Protein AF-A0A9W8ALZ7-F1 (afdb_monomer)

Structure (mmCIF, N/CA/C/O backbone):
data_AF-A0A9W8ALZ7-F1
#
_entry.id   AF-A0A9W8ALZ7-F1
#
loop_
_atom_site.group_PDB
_atom_site.id
_atom_site.type_symbol
_atom_site.label_atom_id
_atom_site.label_alt_id
_atom_site.label_comp_id
_atom_site.label_asym_id
_atom_site.label_entity_id
_atom_site.label_seq_id
_atom_site.pdbx_PDB_ins_code
_atom_site.Cartn_x
_atom_site.Cartn_y
_atom_site.Cartn_z
_atom_site.occupancy
_atom_site.B_iso_or_equiv
_atom_site.auth_seq_id
_atom_site.auth_comp_id
_atom_site.auth_asym_id
_atom_site.auth_atom_id
_atom_site.pdbx_PDB_model_num
ATOM 1 N N . MET A 1 1 ? 30.898 -15.264 -24.033 1.00 39.59 1 MET A N 1
ATOM 2 C CA . MET A 1 1 ? 31.030 -13.792 -23.989 1.00 39.59 1 MET A CA 1
ATOM 3 C C . MET A 1 1 ? 29.997 -13.275 -23.006 1.00 39.59 1 MET A C 1
ATOM 5 O O . MET A 1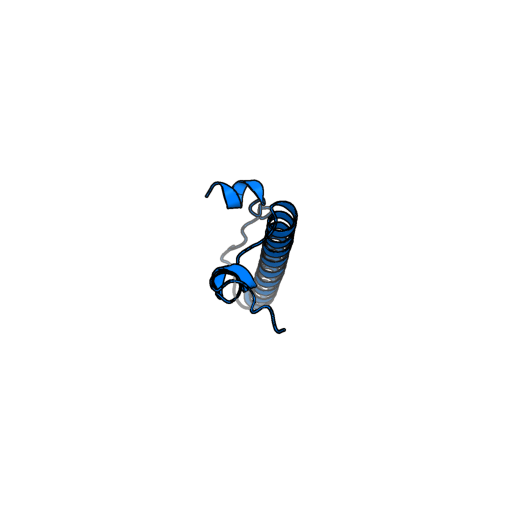 1 ? 28.821 -13.523 -23.224 1.00 39.59 1 MET A O 1
ATOM 9 N N . ALA A 1 2 ? 30.417 -12.676 -21.891 1.00 54.50 2 ALA A N 1
ATOM 10 C CA . ALA A 1 2 ? 29.484 -12.141 -20.904 1.00 54.50 2 ALA A CA 1
ATOM 11 C C . ALA A 1 2 ? 28.914 -10.816 -21.426 1.00 54.50 2 ALA A C 1
ATOM 13 O O . ALA A 1 2 ? 29.637 -9.829 -21.535 1.00 54.50 2 ALA A O 1
ATOM 14 N N . THR A 1 3 ? 27.636 -10.804 -21.788 1.00 55.16 3 THR A N 1
ATOM 15 C CA . THR A 1 3 ? 26.894 -9.574 -22.069 1.00 55.16 3 THR A CA 1
ATOM 16 C C . THR A 1 3 ? 26.562 -8.943 -20.723 1.00 55.16 3 THR A C 1
ATOM 18 O O . THR A 1 3 ? 25.618 -9.376 -20.060 1.00 55.16 3 THR A O 1
ATOM 21 N N . SER A 1 4 ? 27.376 -7.992 -20.255 1.00 73.62 4 SER A N 1
ATOM 22 C CA . SER A 1 4 ? 26.989 -7.224 -19.072 1.00 73.62 4 SER A CA 1
ATOM 23 C C . SER A 1 4 ? 25.665 -6.524 -19.375 1.00 73.62 4 SER A C 1
ATOM 25 O O . SER A 1 4 ? 25.478 -5.971 -20.462 1.00 73.62 4 SER A O 1
ATOM 27 N N . ALA A 1 5 ? 24.716 -6.608 -18.442 1.00 78.19 5 ALA A N 1
ATOM 28 C CA . ALA A 1 5 ? 23.470 -5.868 -18.566 1.00 78.19 5 ALA A CA 1
ATOM 29 C C . ALA A 1 5 ? 23.794 -4.368 -18.725 1.00 78.19 5 ALA A C 1
ATOM 31 O O . ALA A 1 5 ? 24.774 -3.900 -18.126 1.00 78.19 5 ALA A O 1
ATOM 32 N N . PRO A 1 6 ? 23.011 -3.606 -19.507 1.00 89.81 6 PRO A N 1
ATOM 33 C CA . PRO A 1 6 ? 23.216 -2.171 -19.670 1.00 89.81 6 PRO A CA 1
ATOM 34 C C . PRO A 1 6 ? 23.404 -1.466 -18.320 1.00 89.81 6 PRO A C 1
ATOM 36 O O . PRO A 1 6 ? 22.759 -1.825 -17.337 1.00 89.81 6 PRO A O 1
ATOM 39 N N . LEU A 1 7 ? 24.263 -0.440 -18.257 1.00 91.56 7 LEU A N 1
ATOM 40 C CA . LEU A 1 7 ? 24.588 0.269 -17.006 1.00 91.56 7 LEU A CA 1
ATOM 41 C C . LEU A 1 7 ? 23.332 0.743 -16.251 1.00 91.56 7 LEU A C 1
ATOM 43 O O . LEU A 1 7 ? 23.283 0.679 -15.025 1.00 91.56 7 LEU A O 1
ATOM 47 N N . TYR A 1 8 ? 22.295 1.157 -16.985 1.00 91.25 8 TYR A N 1
ATOM 48 C CA . TYR A 1 8 ? 21.007 1.551 -16.416 1.00 91.25 8 TYR A CA 1
ATOM 49 C C . TYR A 1 8 ? 20.329 0.419 -15.631 1.00 91.25 8 TYR A C 1
ATOM 51 O O . TYR A 1 8 ? 19.808 0.654 -14.543 1.00 91.25 8 TYR A O 1
ATOM 59 N N . GLU A 1 9 ? 20.391 -0.818 -16.122 1.00 94.25 9 GLU A N 1
ATOM 60 C CA . GLU A 1 9 ? 19.757 -1.971 -15.473 1.00 94.25 9 GLU A CA 1
ATOM 61 C C . GLU A 1 9 ? 20.459 -2.394 -14.181 1.00 94.25 9 GLU A C 1
ATOM 63 O O . GLU A 1 9 ? 19.884 -3.072 -13.331 1.00 94.25 9 GLU A O 1
ATOM 68 N N . GLN A 1 10 ? 21.702 -1.952 -14.003 1.00 93.44 10 GLN A N 1
ATOM 69 C CA . GLN A 1 10 ? 22.470 -2.186 -12.787 1.00 93.44 10 GLN A CA 1
ATOM 70 C C . GLN A 1 10 ? 22.136 -1.167 -11.687 1.00 93.44 10 GLN A C 1
ATOM 72 O O . GLN A 1 10 ? 22.471 -1.392 -10.521 1.00 93.44 10 GLN A O 1
ATOM 77 N N . THR A 1 11 ? 21.454 -0.068 -12.028 1.00 95.56 11 THR A N 1
ATOM 78 C CA . THR A 1 11 ? 21.057 0.960 -11.059 1.00 95.56 11 THR A CA 1
ATOM 79 C C . THR A 1 11 ? 19.991 0.442 -10.094 1.00 95.56 11 THR A C 1
ATOM 81 O O . THR A 1 11 ? 19.144 -0.387 -10.435 1.00 95.56 11 THR A O 1
ATOM 84 N N . SER A 1 12 ? 19.981 0.981 -8.873 1.00 96.19 12 SER A N 1
ATOM 85 C CA . SER A 1 12 ? 18.920 0.709 -7.896 1.00 96.19 12 SER A CA 1
ATOM 86 C C . SER A 1 12 ? 17.541 1.141 -8.403 1.00 96.19 12 SER A C 1
ATOM 88 O O . SER A 1 12 ? 16.547 0.497 -8.079 1.00 96.19 12 SER A O 1
ATOM 90 N N . GLN A 1 13 ? 17.476 2.186 -9.233 1.00 94.62 13 GLN A N 1
ATOM 91 C CA . GLN A 1 13 ? 16.239 2.646 -9.858 1.00 94.62 13 GLN A CA 1
ATOM 92 C C . GLN A 1 13 ? 15.615 1.551 -10.725 1.00 94.62 13 GLN A C 1
ATOM 94 O O . GLN A 1 13 ? 14.446 1.221 -10.540 1.00 94.62 13 GLN A O 1
ATOM 99 N N . TYR A 1 14 ? 16.385 0.956 -11.640 1.00 94.56 14 TYR A N 1
ATOM 100 C CA . TYR A 1 14 ? 15.860 -0.109 -12.490 1.00 94.56 14 TYR A CA 1
ATOM 101 C C . TYR A 1 14 ? 15.504 -1.355 -11.677 1.00 94.56 14 TYR A C 1
ATOM 103 O O . TYR A 1 14 ? 14.421 -1.909 -11.823 1.00 94.56 14 TYR A O 1
ATOM 111 N N . ARG A 1 15 ? 16.390 -1.768 -10.768 1.00 93.44 15 ARG A N 1
ATOM 112 C CA . ARG A 1 15 ? 16.223 -3.023 -10.024 1.00 93.44 15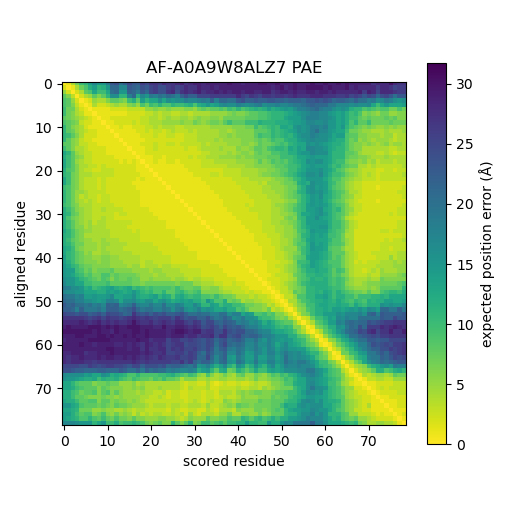 ARG A CA 1
ATOM 113 C C . ARG A 1 15 ? 15.076 -2.991 -9.014 1.00 93.44 15 ARG 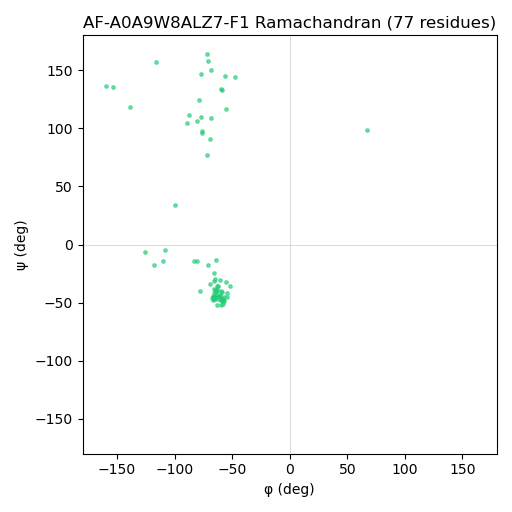A C 1
ATOM 115 O O . ARG A 1 15 ? 14.441 -4.021 -8.810 1.00 93.44 15 ARG A O 1
ATOM 122 N N . ASN A 1 16 ? 14.822 -1.838 -8.392 1.00 95.81 16 ASN A N 1
ATOM 123 C CA . ASN A 1 16 ? 13.924 -1.750 -7.236 1.00 95.81 16 ASN A CA 1
ATOM 124 C C . ASN A 1 16 ? 12.695 -0.863 -7.463 1.00 95.81 16 ASN A C 1
ATOM 126 O O . ASN A 1 16 ? 11.744 -0.970 -6.696 1.00 95.81 16 ASN A O 1
ATOM 130 N N . TRP A 1 17 ? 12.703 0.011 -8.474 1.00 95.50 17 TRP A N 1
ATOM 131 C CA . TRP A 1 17 ? 11.645 1.011 -8.677 1.00 95.50 17 TRP A CA 1
ATOM 132 C C . TRP A 1 17 ? 11.014 0.972 -10.070 1.00 95.50 17 TRP A C 1
ATOM 134 O O . TRP A 1 17 ? 10.021 1.659 -10.316 1.00 95.50 17 TRP A O 1
ATOM 144 N N . ARG A 1 18 ? 11.540 0.156 -10.992 1.00 95.88 18 ARG A N 1
ATOM 145 C CA . ARG A 1 18 ? 10.940 -0.035 -12.312 1.00 95.88 18 ARG A CA 1
ATOM 146 C C . ARG A 1 18 ? 9.934 -1.182 -12.278 1.00 95.88 18 ARG A C 1
ATOM 148 O O . ARG A 1 18 ? 10.294 -2.353 -12.321 1.00 95.88 18 ARG A O 1
ATOM 155 N N . PHE A 1 19 ? 8.654 -0.828 -12.278 1.00 96.56 19 PHE A N 1
ATOM 156 C CA . PHE A 1 19 ? 7.543 -1.781 -12.335 1.00 96.56 19 PHE A CA 1
ATOM 157 C C . PHE A 1 19 ? 6.735 -1.611 -13.625 1.00 96.56 19 PHE A C 1
ATOM 159 O O . PHE A 1 19 ? 6.777 -0.545 -14.247 1.00 96.56 19 PHE A O 1
ATOM 166 N N . SER A 1 20 ? 6.019 -2.659 -14.047 1.00 97.06 20 SER A N 1
ATOM 167 C CA . SER A 1 20 ? 4.934 -2.496 -15.022 1.00 97.06 20 SER A CA 1
ATOM 168 C C . SER A 1 20 ? 3.750 -1.779 -14.353 1.00 97.06 20 SER A C 1
ATOM 170 O O . SER A 1 20 ? 3.655 -1.808 -13.120 1.00 97.06 20 SER A O 1
ATOM 172 N N . PRO A 1 21 ? 2.851 -1.137 -15.119 1.00 97.00 21 PRO A N 1
ATOM 173 C CA . PRO A 1 21 ? 1.666 -0.489 -14.557 1.00 97.00 21 PRO A CA 1
ATOM 174 C C . PRO A 1 21 ? 0.815 -1.431 -13.694 1.00 97.00 21 PRO A C 1
ATOM 176 O O . PRO A 1 21 ? 0.397 -1.054 -12.603 1.00 97.00 21 PRO A O 1
ATOM 179 N N . GLU A 1 22 ? 0.632 -2.676 -14.135 1.00 97.81 22 GLU A N 1
ATOM 180 C CA . GLU A 1 22 ? -0.174 -3.694 -13.450 1.00 97.81 22 GLU A CA 1
ATOM 181 C C . GLU A 1 22 ? 0.471 -4.093 -12.122 1.00 97.81 22 GLU A C 1
ATOM 183 O O . GLU A 1 22 ? -0.181 -4.082 -11.079 1.00 97.81 22 GLU A O 1
ATOM 188 N N . LYS A 1 23 ? 1.782 -4.366 -12.140 1.00 96.94 23 LYS A N 1
ATOM 189 C CA . LYS A 1 23 ? 2.534 -4.722 -10.933 1.00 96.94 23 LYS A CA 1
ATOM 190 C C . LYS A 1 23 ? 2.574 -3.566 -9.937 1.00 96.94 23 LYS A C 1
ATOM 192 O O . LYS A 1 23 ? 2.472 -3.783 -8.734 1.00 96.94 23 LYS A O 1
ATOM 197 N N . LEU A 1 24 ? 2.712 -2.332 -10.420 1.00 96.88 24 LEU A N 1
ATOM 198 C CA . LEU A 1 24 ? 2.677 -1.153 -9.560 1.00 96.88 24 LEU A CA 1
ATOM 199 C C . LEU A 1 24 ? 1.294 -0.971 -8.920 1.00 96.88 24 LEU A C 1
ATOM 201 O O . LEU A 1 24 ? 1.213 -0.668 -7.731 1.00 96.88 24 LEU A O 1
ATOM 205 N N . HIS A 1 25 ? 0.220 -1.177 -9.684 1.00 96.31 25 HIS A N 1
ATOM 206 C CA . HIS A 1 25 ? 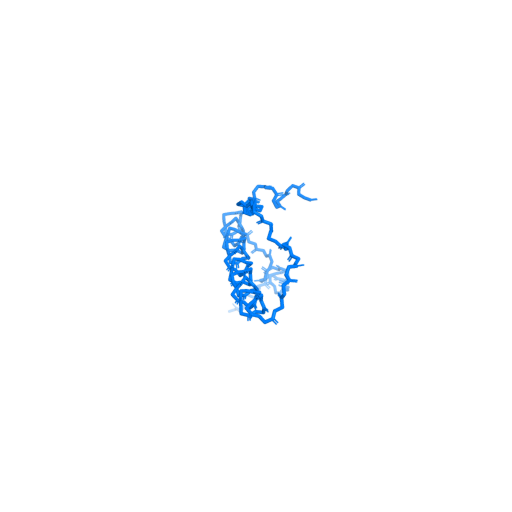-1.149 -1.126 -9.175 1.00 96.31 25 HIS A CA 1
ATOM 207 C C . HIS A 1 25 ? -1.391 -2.190 -8.094 1.00 96.31 25 HIS A C 1
ATOM 209 O O . HIS A 1 25 ? -1.916 -1.870 -7.029 1.00 96.31 25 HIS A O 1
ATOM 215 N N . GLU A 1 26 ? -0.934 -3.424 -8.313 1.00 97.62 26 GLU A N 1
ATOM 216 C CA . GLU A 1 26 ? -1.020 -4.501 -7.322 1.00 97.62 26 GLU A CA 1
ATOM 217 C C . GLU A 1 26 ? -0.260 -4.161 -6.030 1.00 97.62 26 GLU A C 1
ATOM 219 O O . GLU A 1 26 ? -0.822 -4.26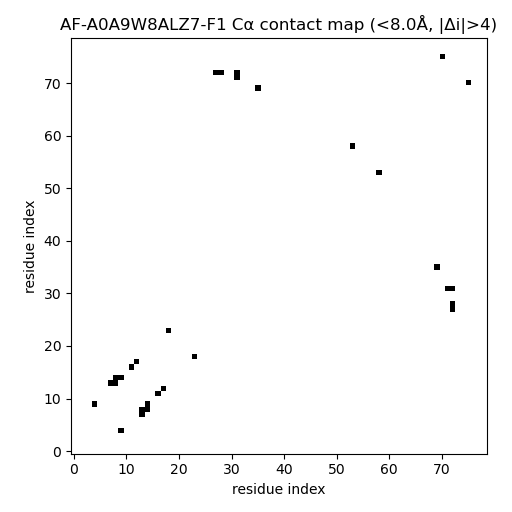3 -4.939 1.00 97.62 26 GLU A O 1
ATOM 224 N N . ILE A 1 27 ? 0.987 -3.680 -6.139 1.00 97.38 27 ILE A N 1
ATOM 225 C CA . ILE A 1 27 ? 1.792 -3.256 -4.981 1.00 97.38 27 ILE A CA 1
ATOM 226 C C . ILE A 1 27 ? 1.066 -2.170 -4.184 1.00 97.38 27 ILE A C 1
ATOM 228 O O . ILE A 1 27 ? 1.014 -2.243 -2.954 1.00 97.38 27 ILE A O 1
ATOM 232 N N . ARG A 1 28 ? 0.493 -1.169 -4.862 1.00 97.00 28 ARG A N 1
ATOM 233 C CA . ARG A 1 28 ? -0.246 -0.087 -4.200 1.00 97.00 28 ARG A CA 1
ATOM 234 C C . ARG A 1 28 ? -1.486 -0.614 -3.485 1.00 97.00 28 ARG A C 1
ATOM 236 O O . ARG A 1 28 ? -1.659 -0.323 -2.307 1.00 97.00 28 ARG A O 1
ATOM 243 N N . LYS A 1 29 ? -2.281 -1.460 -4.145 1.00 96.88 29 LYS A N 1
ATOM 244 C CA . LYS A 1 29 ? -3.469 -2.090 -3.551 1.00 96.88 29 LYS A CA 1
ATOM 245 C C . LYS A 1 29 ? -3.127 -2.879 -2.283 1.00 96.88 29 LYS A C 1
ATOM 247 O O . LYS A 1 29 ? -3.770 -2.696 -1.254 1.00 96.88 29 LYS A O 1
ATOM 252 N N . LEU A 1 30 ? -2.094 -3.722 -2.341 1.00 97.44 30 LEU A N 1
ATOM 253 C CA . LEU A 1 30 ? -1.633 -4.504 -1.188 1.00 97.44 30 LEU A CA 1
ATOM 254 C C . LEU A 1 30 ? -1.131 -3.603 -0.053 1.00 97.44 30 LEU A C 1
ATOM 256 O O . LEU A 1 30 ? -1.396 -3.870 1.118 1.00 97.44 30 LEU A O 1
ATOM 260 N N . THR A 1 31 ? -0.423 -2.526 -0.396 1.00 97.00 31 THR A N 1
ATOM 261 C CA . THR A 1 31 ? 0.115 -1.572 0.582 1.00 97.00 31 THR A CA 1
ATOM 262 C C . THR A 1 31 ? -0.999 -0.801 1.291 1.00 97.00 31 THR A C 1
ATOM 264 O O . THR A 1 31 ? -0.978 -0.728 2.522 1.00 97.00 31 THR A O 1
ATOM 267 N N . ASN A 1 32 ? -1.985 -0.290 0.545 1.00 96.56 32 ASN A N 1
ATOM 268 C CA . ASN A 1 32 ? -3.176 0.368 1.091 1.00 96.56 32 ASN A CA 1
ATOM 269 C C . ASN A 1 32 ? -3.929 -0.583 2.034 1.00 96.56 32 ASN A C 1
ATOM 271 O O . ASN A 1 32 ? -4.123 -0.261 3.207 1.00 96.56 32 ASN A O 1
ATOM 275 N N . GLN A 1 33 ? -4.229 -1.807 1.585 1.00 96.38 33 GLN A N 1
ATOM 276 C CA . GLN A 1 33 ? -4.925 -2.797 2.408 1.00 96.38 33 GLN A CA 1
ATOM 277 C C . GLN A 1 33 ? -4.169 -3.106 3.713 1.00 96.38 33 GLN A C 1
ATOM 279 O O . GLN A 1 33 ? -4.755 -3.068 4.797 1.00 96.38 33 GLN A O 1
ATOM 284 N N . ALA A 1 34 ? -2.857 -3.348 3.646 1.00 97.12 34 ALA A N 1
ATOM 285 C CA . ALA A 1 34 ? -2.039 -3.585 4.836 1.00 97.12 34 ALA A CA 1
ATOM 286 C C . ALA A 1 34 ? -1.952 -2.351 5.760 1.00 97.12 34 ALA A C 1
ATOM 288 O O . ALA A 1 34 ? -1.790 -2.484 6.977 1.00 97.12 34 ALA A O 1
ATOM 289 N N . GLY A 1 35 ? -2.037 -1.138 5.206 1.00 95.81 35 GLY A N 1
ATOM 290 C CA . GLY A 1 35 ? -2.178 0.106 5.963 1.00 95.81 35 GLY A CA 1
ATOM 291 C C . GLY A 1 35 ? -3.482 0.140 6.759 1.00 95.81 35 GLY A C 1
ATOM 292 O O . GLY A 1 35 ? -3.449 0.301 7.981 1.00 95.81 35 GLY A O 1
ATOM 293 N N . ILE A 1 36 ? -4.605 -0.113 6.086 1.00 94.38 36 ILE A N 1
ATOM 294 C CA . ILE A 1 36 ? -5.948 -0.167 6.679 1.00 94.38 36 ILE A CA 1
ATOM 295 C C . ILE A 1 36 ? -6.015 -1.214 7.793 1.00 94.38 36 ILE A C 1
ATOM 297 O O . ILE A 1 36 ? -6.483 -0.930 8.895 1.00 94.38 36 ILE A O 1
ATOM 301 N N . GLU A 1 37 ? -5.508 -2.421 7.550 1.00 95.19 37 GLU A N 1
ATOM 302 C CA . GLU A 1 37 ? -5.516 -3.500 8.543 1.00 95.19 37 GLU A CA 1
ATOM 303 C C . GLU A 1 37 ? -4.685 -3.164 9.789 1.00 95.19 37 GLU A C 1
ATOM 305 O O . GLU A 1 37 ? -5.074 -3.504 10.909 1.00 95.19 37 GLU A O 1
ATOM 310 N N . ARG A 1 38 ? -3.540 -2.488 9.627 1.00 95.56 38 ARG A N 1
ATOM 311 C CA . ARG A 1 38 ? -2.743 -2.003 10.766 1.00 95.56 38 ARG A CA 1
ATOM 312 C C . ARG A 1 38 ? -3.485 -0.927 11.547 1.00 95.56 38 ARG A C 1
ATOM 314 O O . ARG A 1 38 ? -3.557 -1.031 12.766 1.00 95.56 38 ARG A O 1
ATOM 321 N N . ALA A 1 39 ? -4.076 0.045 10.858 1.00 91.88 39 ALA A N 1
ATOM 322 C CA . ALA A 1 39 ? -4.858 1.093 11.500 1.00 91.88 39 ALA A CA 1
ATOM 323 C C . ALA A 1 39 ? -6.028 0.501 12.304 1.00 91.88 39 ALA A C 1
ATOM 325 O O . ALA A 1 39 ? -6.152 0.790 13.490 1.00 91.88 39 ALA A O 1
ATOM 326 N N . ARG A 1 40 ? -6.814 -0.411 11.711 1.00 92.25 40 ARG A N 1
ATOM 327 C CA . ARG A 1 40 ? -7.909 -1.124 12.400 1.00 92.25 40 ARG A CA 1
ATOM 328 C C . ARG A 1 40 ? -7.446 -1.826 13.670 1.00 92.25 40 ARG A C 1
ATOM 330 O O . ARG A 1 40 ? -8.116 -1.746 14.695 1.00 92.25 40 ARG A O 1
ATOM 337 N N . ARG A 1 41 ? -6.312 -2.532 13.607 1.00 92.38 41 ARG A N 1
ATOM 338 C CA . ARG A 1 41 ? -5.757 -3.230 14.776 1.00 92.38 41 ARG A CA 1
ATOM 339 C C . ARG A 1 41 ? -5.356 -2.264 15.884 1.00 92.38 41 ARG A C 1
ATOM 341 O O . ARG A 1 41 ? -5.662 -2.547 17.036 1.00 92.38 41 ARG A O 1
ATOM 348 N N . ASN A 1 42 ? -4.709 -1.155 15.536 1.00 91.69 42 ASN A N 1
ATOM 349 C CA . ASN A 1 42 ? -4.281 -0.157 16.512 1.00 91.69 42 ASN A CA 1
ATOM 350 C C . ASN A 1 42 ? -5.485 0.515 17.176 1.00 91.69 42 ASN A C 1
ATOM 352 O O . ASN A 1 42 ? -5.553 0.542 18.396 1.00 91.69 42 ASN A O 1
ATOM 356 N N . ILE A 1 43 ? -6.477 0.934 16.387 1.00 89.50 43 ILE A N 1
ATOM 357 C CA . ILE A 1 43 ? -7.715 1.538 16.901 1.00 89.50 43 ILE A CA 1
ATOM 358 C C . ILE A 1 43 ? -8.429 0.578 17.855 1.00 89.50 43 ILE A C 1
ATOM 360 O O . ILE A 1 43 ? -8.755 0.948 18.975 1.00 89.50 43 ILE A O 1
ATOM 364 N N . LYS A 1 44 ? -8.599 -0.692 17.467 1.00 86.81 44 LYS A N 1
ATOM 365 C CA . LYS A 1 44 ? -9.226 -1.695 18.337 1.00 86.81 44 LYS A CA 1
ATOM 366 C C . LYS A 1 44 ? -8.434 -1.931 19.632 1.00 86.81 44 LYS A C 1
ATOM 368 O O . LYS A 1 44 ? -9.024 -2.205 20.673 1.00 86.81 44 LYS A O 1
ATOM 373 N N . ALA A 1 45 ? -7.103 -1.884 19.571 1.00 86.94 45 ALA A N 1
ATOM 374 C CA . ALA A 1 45 ? -6.265 -2.002 20.762 1.00 86.94 45 ALA A CA 1
ATOM 375 C C . ALA A 1 45 ? -6.456 -0.795 21.694 1.00 86.94 45 ALA A C 1
ATOM 377 O O . ALA A 1 45 ? -6.670 -0.991 22.888 1.00 86.94 45 ALA A O 1
ATOM 378 N N . GLU A 1 46 ? -6.476 0.420 21.142 1.00 85.06 46 GLU A N 1
ATOM 379 C CA . GLU A 1 46 ? -6.743 1.657 21.882 1.00 85.06 46 GLU A CA 1
ATOM 380 C C . GLU A 1 46 ? -8.140 1.649 22.528 1.00 85.06 46 GLU A C 1
ATOM 382 O O . GLU A 1 46 ? -8.267 1.980 23.705 1.00 85.06 46 GLU A O 1
ATOM 387 N N . GLU A 1 47 ? -9.176 1.197 21.812 1.00 83.31 47 GLU A N 1
ATOM 388 C CA . GLU A 1 47 ? -10.538 1.047 22.348 1.00 83.31 47 GLU A CA 1
ATOM 389 C C . GLU A 1 47 ? -10.590 0.068 23.531 1.00 83.31 47 GLU A C 1
ATOM 391 O O . GLU A 1 47 ? -11.219 0.347 24.553 1.00 83.31 47 GLU A O 1
ATOM 396 N N . ASN A 1 48 ? -9.911 -1.079 23.424 1.00 79.81 48 ASN A N 1
ATOM 397 C CA . ASN A 1 48 ? -9.855 -2.060 24.511 1.00 79.81 48 ASN A CA 1
ATOM 398 C C . ASN A 1 48 ? -9.140 -1.491 25.750 1.00 79.81 48 ASN A C 1
ATOM 400 O O . ASN A 1 48 ? -9.574 -1.716 26.881 1.00 79.81 48 ASN A O 1
ATOM 404 N N . GLU A 1 49 ? -8.047 -0.749 25.555 1.00 80.25 49 GLU A N 1
ATOM 405 C CA . GLU A 1 49 ? -7.322 -0.086 26.644 1.00 80.25 49 GLU A CA 1
ATOM 406 C C . GLU A 1 49 ? -8.160 1.015 27.308 1.00 80.25 49 GLU A C 1
ATOM 408 O O . GLU A 1 49 ? -8.145 1.151 28.535 1.00 80.25 49 GLU A O 1
ATOM 413 N N . GLN A 1 50 ? -8.930 1.771 26.521 1.00 72.31 50 GLN A N 1
ATOM 414 C CA . GLN A 1 50 ? -9.861 2.785 27.019 1.00 72.31 50 GLN A CA 1
ATOM 415 C C . GLN A 1 50 ? -10.981 2.161 27.854 1.00 72.31 50 GLN A C 1
ATOM 417 O O . GLN A 1 50 ? -11.213 2.623 28.968 1.00 72.31 50 GLN A O 1
ATOM 422 N N . GLN A 1 51 ? -11.594 1.061 27.405 1.00 68.50 51 GLN A N 1
ATOM 423 C CA . GLN A 1 51 ? -12.605 0.334 28.188 1.00 68.50 51 GLN A CA 1
ATOM 424 C C . GLN A 1 51 ? -12.058 -0.159 29.537 1.00 68.50 51 GLN A C 1
ATOM 426 O O . GLN A 1 51 ? -12.726 -0.044 30.566 1.00 68.50 51 GLN A O 1
ATOM 431 N N . HIS A 1 52 ? -10.819 -0.661 29.563 1.00 64.00 52 HIS A N 1
ATOM 432 C CA . HIS A 1 52 ? -10.151 -1.039 30.812 1.00 64.00 52 HIS A CA 1
ATOM 433 C C . HIS A 1 52 ? -9.858 0.166 31.726 1.00 64.00 52 HIS A C 1
ATOM 435 O O . HIS A 1 52 ? -9.867 0.014 32.949 1.00 64.00 52 HIS A O 1
ATOM 441 N N . ARG A 1 53 ? -9.614 1.359 31.164 1.00 62.72 53 ARG A N 1
ATOM 442 C CA . ARG A 1 53 ? -9.386 2.610 31.914 1.00 62.72 53 ARG A CA 1
ATOM 443 C C . ARG A 1 53 ? -10.667 3.240 32.456 1.00 62.72 53 ARG A C 1
ATOM 445 O O . ARG A 1 53 ? -10.664 3.734 33.580 1.00 62.72 53 ARG A O 1
ATOM 452 N N . GLU A 1 54 ? -11.746 3.230 31.682 1.00 55.03 54 GLU A N 1
ATOM 453 C CA . GLU A 1 54 ? -13.045 3.807 32.053 1.00 55.03 54 GLU A CA 1
ATOM 454 C C . GLU A 1 54 ? -13.702 3.066 33.229 1.00 55.03 54 GLU A C 1
ATOM 456 O O . GLU A 1 54 ? -14.431 3.673 34.011 1.00 55.03 54 GLU A O 1
ATOM 461 N N . ALA A 1 55 ? -13.364 1.789 33.445 1.00 55.81 55 ALA A N 1
ATOM 462 C CA .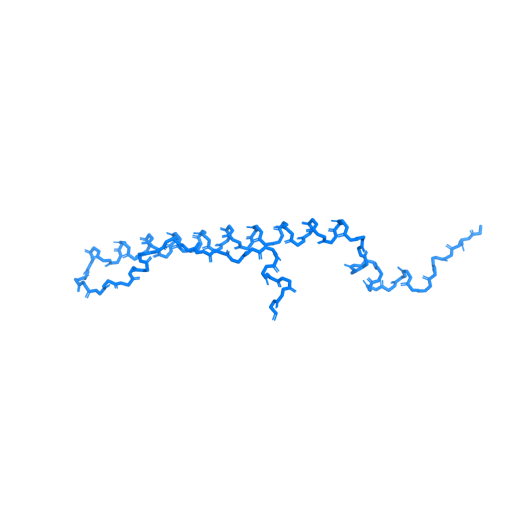 ALA A 1 55 ? -13.746 1.048 34.649 1.00 55.81 55 ALA A CA 1
ATOM 463 C C . ALA A 1 55 ? -13.131 1.607 35.957 1.00 55.81 55 ALA A C 1
ATOM 465 O O . ALA A 1 55 ? -13.569 1.223 37.041 1.00 55.81 55 ALA A O 1
ATOM 466 N N . ALA A 1 56 ? -12.134 2.501 35.880 1.00 55.28 56 ALA A N 1
ATOM 467 C CA . ALA A 1 56 ? -11.415 3.049 37.034 1.00 55.28 56 ALA A CA 1
ATOM 468 C C . ALA A 1 56 ? -11.688 4.543 37.327 1.00 55.28 56 ALA A C 1
ATOM 470 O O . ALA A 1 56 ? -11.368 4.993 38.428 1.00 55.28 56 ALA A O 1
ATOM 471 N N . THR A 1 57 ? -12.299 5.310 36.410 1.00 54.88 57 THR A N 1
ATOM 472 C CA . THR A 1 57 ? -12.537 6.761 36.591 1.00 54.88 57 THR A CA 1
ATOM 473 C C . THR A 1 57 ? -13.748 7.243 35.772 1.00 54.88 57 THR A C 1
ATOM 475 O O . THR A 1 57 ? -13.831 6.904 34.592 1.00 54.88 57 THR A O 1
ATOM 478 N N . PRO A 1 58 ? -14.673 8.066 36.316 1.00 48.72 58 PRO A N 1
ATOM 479 C CA . PRO A 1 58 ? -15.847 8.498 35.565 1.00 48.72 58 PRO A CA 1
ATOM 480 C C . PRO A 1 58 ? -15.542 9.630 34.562 1.00 48.72 58 PRO A C 1
ATOM 482 O O . PRO A 1 58 ? -15.099 10.710 34.942 1.00 48.72 58 PRO A O 1
ATOM 485 N N . ALA A 1 59 ? -15.897 9.348 33.302 1.00 58.69 59 ALA A N 1
ATOM 486 C CA . ALA A 1 59 ? -16.381 10.232 32.232 1.00 58.69 59 ALA A CA 1
ATOM 487 C C . ALA A 1 59 ? -15.455 11.304 31.612 1.00 58.69 59 ALA A C 1
ATOM 489 O O . ALA A 1 59 ? -15.440 12.456 32.040 1.00 58.69 59 ALA A O 1
ATOM 490 N N . ILE A 1 60 ? -14.882 10.966 30.446 1.00 55.12 60 ILE A N 1
ATOM 491 C CA . ILE A 1 60 ? -14.890 11.826 29.245 1.00 55.12 60 ILE A CA 1
ATOM 492 C C . ILE A 1 60 ? -15.159 10.906 28.036 1.00 55.12 60 ILE A C 1
ATOM 494 O O . ILE A 1 60 ? -14.350 10.012 27.799 1.00 55.12 60 ILE A O 1
ATOM 498 N N . PRO A 1 61 ? -16.253 11.075 27.268 1.00 54.72 61 PRO A N 1
ATOM 499 C CA . PRO A 1 61 ? -16.517 10.236 26.104 1.00 54.72 61 PRO A CA 1
ATOM 500 C C . PRO A 1 61 ? -15.613 10.677 24.946 1.00 54.72 61 PRO A C 1
ATOM 502 O O . PRO A 1 61 ? -15.910 11.641 24.246 1.00 54.72 61 PRO A O 1
ATOM 505 N N . ALA A 1 62 ? -14.495 9.982 24.744 1.00 56.81 62 ALA A N 1
ATOM 506 C CA . ALA A 1 62 ? -13.607 10.183 23.596 1.00 56.81 62 ALA A C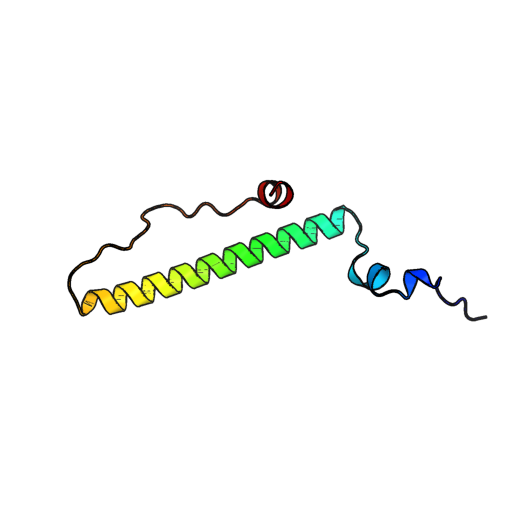A 1
ATOM 507 C C . ALA A 1 62 ? -13.852 9.130 22.506 1.00 56.81 62 ALA A C 1
ATOM 509 O O . ALA A 1 62 ? -12.922 8.688 21.839 1.00 56.81 62 ALA A O 1
ATOM 510 N N . LYS A 1 63 ? -15.101 8.689 22.345 1.00 56.53 63 LYS A N 1
ATOM 511 C CA . LYS A 1 63 ? -15.466 7.713 21.325 1.00 56.53 63 LYS A CA 1
ATOM 512 C C . LYS A 1 63 ? -15.789 8.466 20.032 1.00 56.53 63 LYS A C 1
ATOM 514 O O . LYS A 1 63 ? -16.804 9.165 20.001 1.00 56.53 63 LYS A O 1
ATOM 519 N N . PRO A 1 64 ? -14.982 8.372 18.961 1.00 56.88 64 PR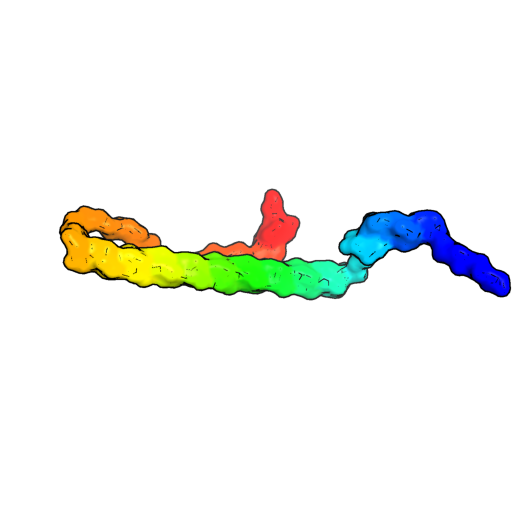O A N 1
ATOM 520 C CA . PRO A 1 64 ? -15.480 8.713 17.642 1.00 56.88 64 PRO A CA 1
ATOM 521 C C . PRO A 1 64 ? -16.499 7.631 17.270 1.00 56.88 64 PRO A C 1
ATOM 523 O O . PRO A 1 64 ? -16.155 6.569 16.764 1.00 56.88 64 PRO A O 1
ATOM 526 N N . GLU A 1 65 ? -17.768 7.868 17.599 1.00 51.47 65 GLU A N 1
ATOM 527 C CA . GLU A 1 65 ? -18.886 7.046 17.139 1.00 51.47 65 GLU A CA 1
ATOM 528 C C . GLU A 1 65 ? -19.104 7.306 15.646 1.00 51.47 65 GLU A C 1
ATOM 530 O O . GLU A 1 65 ? -19.972 8.070 15.234 1.00 51.47 65 GLU A O 1
ATOM 535 N N . GLY A 1 66 ? -18.246 6.721 14.820 1.00 59.94 66 GLY A N 1
ATOM 536 C CA . GLY A 1 66 ? -18.350 6.798 13.375 1.00 59.94 66 GLY A CA 1
ATOM 537 C C . GLY A 1 66 ? -17.575 5.662 12.738 1.00 59.94 66 GLY A C 1
ATOM 538 O O . GLY A 1 66 ? -16.451 5.370 13.144 1.00 59.94 66 GLY A O 1
ATOM 539 N N . ASP A 1 67 ? -18.175 5.026 11.734 1.00 71.00 67 ASP A N 1
ATOM 540 C CA . ASP A 1 67 ? -17.445 4.121 10.854 1.00 71.00 67 ASP A CA 1
ATOM 541 C C . ASP A 1 67 ? -16.249 4.879 10.262 1.00 71.00 67 ASP A C 1
ATOM 543 O O . ASP A 1 67 ? -16.406 5.880 9.557 1.00 71.00 67 ASP A O 1
ATOM 547 N N . ILE A 1 68 ? -15.038 4.425 10.588 1.00 81.31 68 ILE A N 1
ATOM 548 C CA . ILE A 1 68 ? -13.808 5.034 10.086 1.00 81.31 68 ILE A CA 1
ATOM 549 C C . ILE A 1 68 ? -13.734 4.759 8.588 1.00 81.31 68 ILE A C 1
ATOM 551 O O . ILE A 1 68 ? -13.504 3.626 8.155 1.00 81.31 68 ILE A O 1
ATOM 555 N N . ASN A 1 69 ? -13.927 5.813 7.797 1.00 88.56 69 ASN A N 1
ATOM 556 C CA . ASN A 1 69 ? -13.786 5.744 6.354 1.00 88.56 69 ASN A CA 1
ATOM 557 C C . ASN A 1 69 ? -12.300 5.826 5.981 1.00 88.56 69 ASN A C 1
ATOM 559 O O . ASN A 1 69 ? -11.674 6.880 6.094 1.00 88.56 69 ASN A O 1
ATOM 563 N N . TYR A 1 70 ? -11.726 4.695 5.580 1.00 89.38 70 TYR A N 1
ATOM 564 C CA . TYR A 1 70 ? -10.346 4.626 5.111 1.00 89.38 70 TYR A CA 1
ATOM 565 C C . TYR A 1 70 ? -10.239 5.151 3.676 1.00 89.38 70 TYR A C 1
ATOM 567 O O . TYR A 1 70 ? -11.152 4.946 2.879 1.00 89.38 70 TYR A O 1
ATOM 575 N N . LEU A 1 71 ? -9.113 5.787 3.338 1.00 90.88 71 LEU A N 1
ATOM 576 C CA . LEU A 1 71 ? -8.847 6.260 1.977 1.00 90.88 71 LEU A CA 1
ATOM 577 C C . LEU A 1 71 ? -8.858 5.098 0.980 1.00 90.88 71 LEU A C 1
ATOM 579 O O . LEU A 1 71 ? -8.234 4.054 1.216 1.00 90.88 71 LEU A O 1
ATOM 583 N N . SER A 1 72 ? -9.552 5.301 -0.141 1.00 91.44 72 SER A N 1
ATOM 584 C CA . SER A 1 72 ? -9.480 4.383 -1.273 1.00 91.44 72 SER A CA 1
ATOM 585 C C . SER A 1 72 ? -8.131 4.507 -1.987 1.0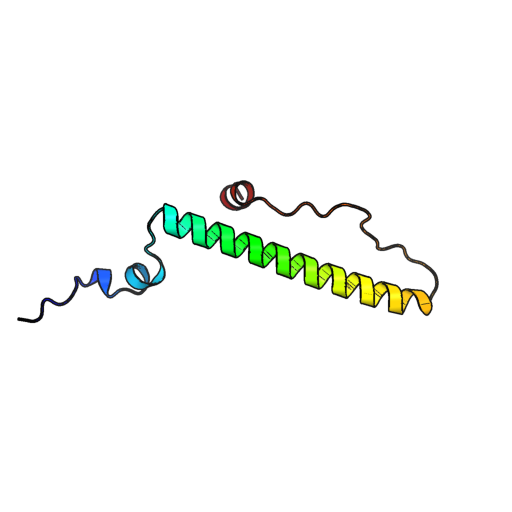0 91.44 72 SER A C 1
ATOM 587 O O . SER A 1 72 ? -7.392 5.478 -1.807 1.00 91.44 72 SER A O 1
ATOM 589 N N . LEU A 1 73 ? -7.806 3.517 -2.820 1.00 89.94 73 LEU A N 1
ATOM 590 C CA . LEU A 1 73 ? -6.585 3.549 -3.620 1.00 89.94 73 LEU A CA 1
ATOM 591 C C . LEU A 1 73 ? -6.596 4.720 -4.615 1.00 89.94 73 LEU A C 1
ATOM 593 O O . LEU A 1 73 ? -5.557 5.311 -4.894 1.00 89.94 73 LEU A O 1
ATOM 597 N N . GLU A 1 74 ? -7.762 5.040 -5.165 1.00 91.00 74 GLU A N 1
ATOM 598 C CA . GLU A 1 74 ? -7.959 6.155 -6.082 1.00 91.00 74 GLU A CA 1
ATOM 599 C C . GLU A 1 74 ? -7.721 7.492 -5.378 1.00 91.00 74 GLU A C 1
ATOM 601 O O . GLU A 1 74 ? -6.985 8.325 -5.906 1.00 91.00 74 GLU A O 1
ATOM 606 N N . ASP A 1 75 ? -8.258 7.659 -4.166 1.00 90.06 75 ASP A N 1
ATOM 607 C CA . ASP A 1 75 ? -8.041 8.868 -3.370 1.00 90.06 75 ASP A CA 1
ATOM 608 C C . ASP A 1 75 ? -6.550 9.049 -3.063 1.00 90.06 75 ASP A C 1
ATOM 610 O O . ASP A 1 75 ? -6.008 10.125 -3.310 1.00 90.06 75 ASP A O 1
ATOM 614 N N . GLU A 1 76 ? -5.857 7.984 -2.632 1.00 86.00 76 GLU A N 1
ATOM 615 C CA . GLU A 1 76 ? -4.413 8.010 -2.350 1.00 86.00 76 GLU A CA 1
ATOM 616 C C . GLU A 1 76 ? -3.562 8.498 -3.529 1.00 86.00 76 GLU A C 1
ATOM 618 O O . GLU A 1 76 ? -2.511 9.103 -3.322 1.00 86.00 76 GLU A O 1
ATOM 623 N N . LEU A 1 77 ? -3.987 8.234 -4.766 1.00 89.75 77 LEU A N 1
ATOM 624 C CA . LEU A 1 77 ? -3.265 8.656 -5.968 1.00 89.75 77 LEU A CA 1
ATOM 625 C C . LEU A 1 77 ? -3.510 10.116 -6.353 1.00 89.75 77 LEU A C 1
ATOM 627 O O . LEU A 1 77 ? -2.784 10.637 -7.201 1.00 89.75 77 LEU A O 1
ATOM 631 N N . THR A 1 78 ? -4.532 10.744 -5.775 1.00 92.25 78 THR A N 1
ATOM 632 C CA . THR A 1 78 ? -4.953 12.121 -6.078 1.00 92.25 78 THR A CA 1
ATOM 633 C C . THR A 1 78 ? -4.635 13.129 -4.973 1.00 92.25 78 THR A C 1
ATOM 635 O O . THR A 1 78 ? -4.862 14.322 -5.177 1.00 92.25 78 THR A O 1
ATOM 638 N N . LEU A 1 79 ? -4.109 12.658 -3.836 1.00 82.06 79 LEU A N 1
ATOM 639 C CA . LEU A 1 79 ? -3.556 13.483 -2.755 1.00 82.06 79 LEU A CA 1
ATOM 640 C C . LEU A 1 79 ? -2.284 14.222 -3.194 1.00 82.06 79 LEU A C 1
ATOM 642 O O . LEU A 1 79 ? -2.144 15.397 -2.786 1.00 82.06 79 LEU A O 1
#

Radius of gyration: 22.2 Å; Cα contacts (8 Å, |Δi|>4): 15; chains: 1; bounding box: 50×27×61 Å

pLDDT: mean 82.74, std 16.35, range [39.59, 97.81]

Sequence (79 aa):
MATSAPLYEQTSQYRNWRFSPEKLHEIRKLTNQAGIERARRNIKAEENEQQHREAATPAIPAKPEGDINYLSLEDELTL

Organism: NCBI:txid78921

Foldseek 3Di:
DDPDDPPVCVDCCNVPPDDDPVVVLVVLQVVQVVVVVVVVVVVVVVVVVVVVVCVPDDDDPPDPPDDDDRDDSVNVVVD

Solvent-accessible surface area (backbone atoms only — not comparable to full-atom values): 5101 Å² total; per-residue (Å²): 132,88,78,74,74,57,74,66,61,72,33,67,58,45,72,75,68,64,66,55,73,67,58,45,51,50,54,49,51,54,50,52,51,55,47,52,55,51,51,54,52,50,52,55,50,52,52,54,52,46,57,65,49,53,78,77,49,92,84,77,91,82,71,80,90,60,88,82,81,73,83,50,75,70,54,67,76,71,112

Mean predicted aligned error: 9.74 Å

Secondary structure (DSSP, 8-state):
---PPPGGGGSHHHHHH---HHHHHHHHHHHHHHHHHHHHHHHHHHHHHHHHHHTTS--------S---PPPHHHHHH-